Protein AF-A0A8J3GED0-F1 (afdb_monomer_lite)

Foldseek 3Di:
DDDDDDDDDPPDDPPPDPDDDLAAEEEFEFDVTQFDHDDDPDLLDTHHGPLQNLVLVVVCVVVVGQYAHAYPSQVDPVSVVSVLVVCVVSVNNPHHYDNDDDPRHPYYTDPPDFDDDPPPRHTDPDDDPVRDDPRDRLCRVAPPVGNQPSVRVVPVD

Sequence (157 aa):
MSELPTNPENKTEPIVKPTPDPTPWIGVDLDGTLAKFSAWRGISHIGKPIPEMMARVRHWREEGRKVKIFTARAAHEEYLPPIRKWLKKQRLADMEITNELDPYVVEIWDDRAIQVITNKGQIFRHPSVTARPKAPLLEEAFPHENRPTLSYMQARV

Organism: NCBI:txid424488

InterPro domains:
  IPR023214 HAD superfamily [G3DSA:3.40.50.1000] (23-131)
  IPR036412 HAD-like superfamily [SSF56784] (25-127)

Radius of gyration: 20.68 Å; chains: 1; bounding box: 75×46×41 Å

Secondary structure (DSSP, 8-state):
--PPPPPPP-------PPPPP-S-EEEE-TBTTTB--SS---TT----B-HHHHHHHHHHHHTT-EEEEE-GGGGSGGGHHHHHHHHHHTT-TT--EE----TTEEEEE-TT---B-TTT-PBP-S--GGGS-SSPPHHHHS-TTS---HHHHHH--

Structure (mmCIF, N/CA/C/O backbone):
data_AF-A0A8J3GED0-F1
#
_entry.id   AF-A0A8J3GED0-F1
#
loop_
_atom_site.group_PDB
_atom_site.id
_atom_site.type_symbol
_atom_site.label_atom_id
_atom_site.label_alt_id
_atom_site.label_comp_id
_atom_site.label_asym_id
_atom_site.label_entity_id
_atom_site.label_seq_id
_atom_site.pdbx_PDB_ins_code
_atom_site.Cartn_x
_atom_site.Cartn_y
_atom_site.Cartn_z
_atom_site.occupancy
_atom_site.B_iso_or_equiv
_atom_site.auth_seq_id
_atom_site.auth_comp_id
_atom_site.auth_asym_id
_atom_site.auth_atom_id
_atom_site.pdbx_PDB_model_num
ATOM 1 N N . MET A 1 1 ? 53.530 22.766 20.448 1.00 43.84 1 MET A N 1
ATOM 2 C CA . MET A 1 1 ? 52.119 22.500 20.795 1.00 43.84 1 MET A CA 1
ATOM 3 C C . MET A 1 1 ? 51.277 23.365 19.878 1.00 43.84 1 MET A C 1
ATOM 5 O O . MET A 1 1 ? 51.247 24.568 20.068 1.00 43.84 1 MET A O 1
ATOM 9 N N . SER A 1 2 ? 50.762 22.785 18.795 1.00 43.34 2 SER A N 1
ATOM 10 C CA . SER A 1 2 ? 49.955 23.478 17.786 1.00 43.34 2 SER A CA 1
ATOM 11 C C . SER A 1 2 ? 48.481 23.242 18.097 1.00 43.34 2 SER A C 1
ATOM 13 O O . SER A 1 2 ? 48.026 22.099 18.049 1.00 43.34 2 SER A O 1
ATOM 15 N N . GLU A 1 3 ? 47.764 24.300 18.455 1.00 45.50 3 GLU A N 1
ATOM 16 C CA . GLU A 1 3 ? 46.321 24.256 18.683 1.00 45.50 3 GLU A CA 1
ATOM 17 C C . GLU A 1 3 ? 45.593 24.019 17.351 1.00 45.50 3 GLU A C 1
ATOM 19 O O . GLU A 1 3 ? 45.886 24.661 16.341 1.00 45.50 3 GLU A O 1
ATOM 24 N N . LEU A 1 4 ? 44.673 23.052 17.341 1.00 38.53 4 LEU A N 1
ATOM 25 C CA . LEU A 1 4 ? 43.775 22.789 16.217 1.00 38.53 4 LEU A CA 1
ATOM 26 C C . LEU A 1 4 ? 42.615 23.799 16.254 1.00 38.53 4 LEU A C 1
ATOM 28 O O . LEU A 1 4 ? 42.062 24.026 17.332 1.00 38.53 4 LEU A O 1
ATOM 32 N N . PRO A 1 5 ? 42.203 24.379 15.113 1.00 44.53 5 PRO A N 1
ATOM 33 C CA . PRO A 1 5 ? 41.096 25.327 15.083 1.00 44.53 5 PRO A CA 1
ATOM 34 C C . PRO A 1 5 ? 39.755 24.629 15.353 1.00 44.53 5 PRO A C 1
ATOM 36 O O . PRO A 1 5 ? 39.444 23.583 14.779 1.00 44.53 5 PRO A O 1
ATOM 39 N N . THR A 1 6 ? 38.951 25.233 16.226 1.00 47.31 6 THR A N 1
ATOM 40 C CA . THR A 1 6 ? 37.589 24.813 16.562 1.00 47.31 6 THR A CA 1
ATOM 41 C C . THR A 1 6 ? 36.632 25.140 15.411 1.00 47.31 6 THR A C 1
ATOM 43 O O . THR A 1 6 ? 36.511 26.285 14.981 1.00 47.31 6 THR A O 1
ATOM 46 N N . ASN A 1 7 ? 35.955 24.115 14.887 1.00 47.66 7 ASN A N 1
ATOM 47 C CA . ASN A 1 7 ? 34.927 24.256 13.855 1.00 47.66 7 ASN A CA 1
ATOM 48 C C . ASN A 1 7 ? 33.611 24.740 14.501 1.00 47.66 7 ASN A C 1
ATOM 50 O O . ASN A 1 7 ? 33.126 24.059 15.410 1.00 47.66 7 ASN A O 1
ATOM 54 N N . PRO A 1 8 ? 33.029 25.879 14.084 1.00 49.72 8 PRO A N 1
ATOM 55 C CA . PRO A 1 8 ? 31.784 26.367 14.658 1.00 49.72 8 PRO A CA 1
ATOM 56 C C . PRO A 1 8 ? 30.612 25.453 14.283 1.00 49.72 8 PRO A C 1
ATOM 58 O O . PRO A 1 8 ? 30.418 25.067 13.131 1.00 49.72 8 PRO A O 1
ATOM 61 N N . GLU A 1 9 ? 29.839 25.106 15.305 1.00 48.03 9 GLU A N 1
ATOM 62 C CA . GLU A 1 9 ? 28.654 24.257 15.274 1.00 48.03 9 GLU A CA 1
ATOM 63 C C . GLU A 1 9 ? 27.676 24.641 14.152 1.00 48.03 9 GLU A C 1
ATOM 65 O O . GLU A 1 9 ? 27.058 25.708 14.169 1.00 48.03 9 GLU A O 1
ATOM 70 N N . ASN A 1 10 ? 27.471 23.728 13.200 1.00 47.12 10 ASN A N 1
ATOM 71 C CA . ASN A 1 10 ? 26.356 23.793 12.263 1.00 47.12 10 ASN A CA 1
ATOM 72 C C . ASN A 1 10 ? 25.070 23.395 13.008 1.00 47.12 10 ASN A C 1
ATOM 74 O O . ASN A 1 10 ? 24.716 22.215 13.080 1.00 47.12 10 ASN A O 1
ATOM 78 N N . LYS A 1 11 ? 24.402 24.380 13.617 1.00 44.81 11 LYS A N 1
ATOM 79 C CA . LYS A 1 11 ? 23.066 24.233 14.208 1.00 44.81 11 LYS A CA 1
ATOM 80 C C . LYS A 1 11 ? 22.058 24.006 13.084 1.00 44.81 11 LYS A C 1
ATOM 82 O O . LYS A 1 11 ? 21.463 24.942 12.563 1.00 44.81 11 LYS A O 1
ATOM 87 N N . THR A 1 12 ? 21.898 22.750 12.688 1.00 49.75 12 THR A N 1
ATOM 88 C CA . THR A 1 12 ? 20.792 22.332 11.831 1.00 49.75 12 THR A CA 1
ATOM 89 C C . THR A 1 12 ? 19.516 22.406 12.663 1.00 49.75 12 THR A C 1
ATOM 91 O O . THR A 1 12 ? 19.355 21.676 13.640 1.00 49.75 12 THR A O 1
ATOM 94 N N . GLU A 1 13 ? 18.634 23.347 12.328 1.00 46.97 13 GLU A N 1
ATOM 95 C CA . GLU A 1 13 ? 17.285 23.385 12.891 1.00 46.97 13 GLU A CA 1
ATOM 96 C C . GLU A 1 13 ? 16.597 22.028 12.657 1.00 46.97 13 GLU A C 1
ATOM 98 O O . GLU A 1 13 ? 16.789 21.421 11.595 1.00 46.97 13 GLU A O 1
ATOM 103 N N . PRO A 1 14 ? 15.823 21.509 13.628 1.00 50.38 14 PRO A N 1
ATOM 104 C CA . PRO A 1 14 ? 15.131 20.246 13.447 1.00 50.38 14 PRO A CA 1
ATOM 105 C C . PRO A 1 14 ? 14.183 20.378 12.257 1.00 50.38 14 PRO A C 1
ATOM 107 O O . PRO A 1 14 ? 13.292 21.225 12.249 1.00 50.38 14 PRO A O 1
ATOM 110 N N . ILE A 1 15 ? 14.380 19.530 11.247 1.00 57.59 15 ILE A N 1
ATOM 111 C CA . ILE A 1 15 ? 13.469 19.401 10.112 1.00 57.59 15 ILE A CA 1
ATOM 112 C C . ILE A 1 15 ? 12.109 18.993 10.690 1.00 57.59 15 ILE A C 1
ATOM 114 O O . ILE A 1 15 ? 11.896 17.829 11.037 1.00 57.59 15 ILE A O 1
ATOM 118 N N . VAL A 1 16 ? 11.195 19.953 10.835 1.00 53.09 16 VAL A N 1
ATOM 119 C CA . VAL A 1 16 ? 9.815 19.685 11.243 1.00 53.09 16 VAL A CA 1
ATOM 120 C C . VAL A 1 16 ? 9.144 18.988 10.065 1.00 53.09 16 VAL A C 1
ATOM 122 O O . VAL A 1 16 ? 8.655 19.634 9.139 1.00 53.09 16 VAL A O 1
ATOM 125 N N . LYS A 1 17 ? 9.170 17.650 10.060 1.00 60.62 17 LYS A N 1
ATOM 126 C CA . LYS A 1 17 ? 8.368 16.876 9.113 1.00 60.62 17 LYS A CA 1
ATOM 127 C C . LYS A 1 17 ? 6.893 17.257 9.321 1.00 60.62 17 LYS A C 1
ATOM 129 O O . LYS A 1 17 ? 6.458 17.325 10.474 1.00 60.62 17 LYS A O 1
ATOM 134 N N . PRO A 1 18 ? 6.127 17.524 8.249 1.00 65.38 18 PRO A N 1
ATOM 135 C CA . PRO A 1 18 ? 4.705 17.816 8.377 1.00 65.38 18 PRO A CA 1
ATOM 136 C C . PRO A 1 18 ? 4.011 16.672 9.120 1.00 65.38 18 PRO A C 1
ATOM 138 O O . PRO A 1 18 ? 4.333 15.501 8.911 1.00 65.38 18 PRO A O 1
ATOM 141 N N . THR A 1 19 ? 3.076 17.005 10.010 1.00 69.44 19 THR A N 1
ATOM 142 C CA . THR A 1 19 ? 2.315 15.987 10.738 1.00 69.44 19 THR A CA 1
ATOM 143 C C . THR A 1 19 ? 1.543 15.122 9.741 1.00 69.44 19 THR A C 1
ATOM 145 O O . THR A 1 19 ? 0.870 15.686 8.872 1.00 69.44 19 THR A O 1
ATOM 148 N N . PRO A 1 20 ? 1.624 13.784 9.842 1.00 74.06 20 PRO A N 1
ATOM 149 C CA . PRO A 1 20 ? 0.937 12.898 8.915 1.00 74.06 20 PRO A CA 1
ATOM 150 C C . PRO A 1 20 ? -0.578 13.114 8.984 1.00 74.06 20 PRO A C 1
ATOM 152 O O . PRO A 1 20 ? -1.136 13.312 10.065 1.00 74.06 20 PRO A O 1
ATOM 155 N N . ASP A 1 21 ? -1.230 13.080 7.819 1.00 82.44 21 ASP A N 1
ATOM 156 C CA . ASP A 1 21 ? -2.690 13.107 7.691 1.00 82.44 21 ASP A CA 1
ATOM 157 C C . ASP A 1 21 ? -3.311 12.007 8.575 1.00 82.44 21 ASP A C 1
ATOM 159 O O . ASP A 1 21 ? -2.960 10.837 8.391 1.00 82.44 21 ASP A O 1
ATOM 163 N N . PRO A 1 22 ? -4.225 12.347 9.506 1.00 89.81 22 PRO A N 1
ATOM 164 C CA . PRO A 1 22 ? -4.811 11.391 10.439 1.00 89.81 22 PRO A CA 1
ATOM 165 C C . PRO A 1 22 ? -5.819 10.417 9.816 1.00 89.81 22 PRO A C 1
ATOM 167 O O . PRO A 1 22 ? -6.429 9.619 10.529 1.00 89.81 22 PRO A O 1
ATOM 170 N N . THR A 1 23 ? -6.027 10.470 8.500 1.00 94.25 23 THR A N 1
ATOM 171 C CA . THR A 1 23 ? -6.937 9.571 7.790 1.00 94.25 23 THR A CA 1
ATOM 172 C C . THR A 1 23 ? -6.389 8.136 7.760 1.00 94.25 23 THR A C 1
ATOM 174 O O . THR A 1 23 ? -5.315 7.909 7.193 1.00 94.25 23 THR A O 1
ATOM 177 N N . PRO A 1 24 ? -7.130 7.139 8.286 1.00 96.25 24 PRO A N 1
ATOM 178 C CA . PRO A 1 24 ? -6.737 5.736 8.216 1.00 96.25 24 PRO A CA 1
ATOM 179 C C . PRO A 1 24 ? -6.528 5.258 6.775 1.00 96.25 24 PRO A C 1
ATOM 181 O O . PRO A 1 24 ? -7.348 5.556 5.904 1.00 96.25 24 PRO A O 1
ATOM 184 N N . TRP A 1 25 ? -5.469 4.489 6.512 1.00 97.38 25 TRP A N 1
ATOM 185 C CA . TRP A 1 25 ? -5.134 4.073 5.145 1.00 97.38 25 TRP A CA 1
ATOM 186 C C . TRP A 1 25 ? -4.598 2.645 5.021 1.00 97.38 25 TRP A C 1
ATOM 188 O O . TRP A 1 25 ? -4.013 2.085 5.949 1.00 97.38 25 TRP A O 1
ATOM 198 N N . ILE A 1 26 ? -4.819 2.058 3.842 1.00 97.94 26 ILE A N 1
ATOM 199 C CA . ILE A 1 26 ? -4.339 0.727 3.453 1.00 97.94 26 ILE A CA 1
ATOM 200 C C . ILE A 1 26 ? -3.048 0.891 2.649 1.00 97.94 26 ILE A C 1
ATOM 202 O O . ILE A 1 26 ? -3.038 1.579 1.622 1.00 97.94 26 ILE A O 1
ATOM 206 N N . GLY A 1 27 ? -1.964 0.269 3.108 1.00 98.12 27 GLY A N 1
ATOM 207 C CA . GLY A 1 27 ? -0.695 0.221 2.390 1.00 98.12 27 GLY A CA 1
ATOM 208 C C . GLY A 1 27 ? -0.636 -0.975 1.453 1.00 98.12 27 GLY A C 1
ATOM 209 O O . GLY A 1 27 ? -0.896 -2.099 1.869 1.00 98.12 27 GLY A O 1
ATOM 210 N N . VAL A 1 28 ? -0.300 -0.739 0.188 1.00 98.44 28 VAL A N 1
ATOM 211 C CA . VAL A 1 28 ? -0.162 -1.798 -0.818 1.00 98.44 28 VAL A CA 1
ATOM 212 C C . VAL A 1 28 ? 1.223 -1.726 -1.439 1.00 98.44 28 VAL A C 1
ATOM 214 O O . VAL A 1 28 ? 1.563 -0.715 -2.059 1.00 98.44 28 VAL A O 1
ATOM 217 N N . ASP A 1 29 ? 2.006 -2.791 -1.295 1.00 98.62 29 ASP A N 1
ATOM 218 C CA . ASP A 1 29 ? 3.300 -2.902 -1.960 1.00 98.62 29 ASP A CA 1
ATOM 219 C C . ASP A 1 29 ? 3.162 -2.993 -3.490 1.00 98.62 29 ASP A C 1
ATOM 221 O O . ASP A 1 29 ? 2.115 -3.320 -4.060 1.00 98.62 29 ASP A O 1
ATOM 225 N N . LEU A 1 30 ? 4.241 -2.635 -4.180 1.00 98.31 30 LEU A N 1
ATOM 226 C CA . LEU A 1 30 ? 4.327 -2.654 -5.625 1.00 98.31 30 LEU A CA 1
ATOM 227 C C . LEU A 1 30 ? 4.857 -3.989 -6.169 1.00 98.31 30 LEU A C 1
ATOM 229 O O . LEU A 1 30 ? 4.168 -4.621 -6.967 1.00 98.31 30 LEU A O 1
ATOM 233 N N . ASP A 1 31 ? 6.079 -4.391 -5.820 1.00 97.88 31 ASP A N 1
ATOM 234 C CA . ASP A 1 31 ? 6.814 -5.455 -6.518 1.00 97.88 31 ASP A CA 1
ATOM 235 C C . ASP A 1 31 ? 6.562 -6.838 -5.929 1.00 97.88 31 ASP A C 1
ATOM 237 O O . ASP A 1 31 ? 7.181 -7.222 -4.947 1.00 97.88 31 ASP A O 1
ATOM 241 N N . GLY A 1 32 ? 5.762 -7.641 -6.626 1.00 97.19 32 GLY A N 1
ATOM 242 C CA . GLY A 1 32 ? 5.307 -8.948 -6.144 1.00 97.19 32 GLY A CA 1
ATOM 243 C C . GLY A 1 32 ? 3.872 -8.887 -5.628 1.00 97.19 32 GLY A C 1
ATOM 244 O O . GLY A 1 32 ? 3.182 -9.902 -5.639 1.00 97.19 32 GLY A O 1
ATOM 245 N N . THR A 1 33 ? 3.391 -7.680 -5.321 1.00 98.12 33 THR A N 1
ATOM 246 C CA . THR A 1 33 ? 2.070 -7.434 -4.736 1.00 98.12 33 THR A CA 1
ATOM 247 C C . THR A 1 33 ? 1.083 -6.838 -5.747 1.00 98.12 33 THR A C 1
ATOM 249 O O . THR A 1 33 ? 0.153 -7.514 -6.194 1.00 98.12 33 THR A O 1
ATOM 252 N N . LEU A 1 34 ? 1.270 -5.579 -6.164 1.00 98.19 34 LEU A N 1
ATOM 253 C CA . LEU A 1 34 ? 0.397 -4.928 -7.153 1.00 98.19 34 LEU A CA 1
ATOM 254 C C . LEU A 1 34 ? 0.864 -5.161 -8.600 1.00 98.19 34 LEU A C 1
ATOM 256 O O . LEU A 1 34 ? 0.056 -5.208 -9.534 1.00 98.19 34 LEU A O 1
ATOM 260 N N . ALA A 1 35 ? 2.169 -5.338 -8.796 1.00 98.12 35 ALA A N 1
ATOM 261 C CA . ALA A 1 35 ? 2.816 -5.622 -10.068 1.00 98.12 35 ALA A CA 1
ATOM 262 C C . ALA A 1 35 ? 3.646 -6.906 -9.973 1.00 98.12 35 ALA A C 1
ATOM 264 O O . ALA A 1 35 ? 4.320 -7.162 -8.983 1.00 98.12 35 ALA A O 1
ATOM 265 N N . LYS A 1 36 ? 3.641 -7.718 -11.034 1.00 97.75 36 LYS A N 1
ATOM 266 C CA . LYS A 1 36 ? 4.436 -8.948 -11.094 1.00 97.75 36 LYS A CA 1
ATOM 267 C C . LYS A 1 36 ? 5.921 -8.623 -10.969 1.00 97.75 36 LYS A C 1
ATOM 269 O O . LYS A 1 36 ? 6.453 -7.868 -11.781 1.00 97.75 36 LYS A O 1
ATOM 274 N N . PHE A 1 37 ? 6.593 -9.279 -10.036 1.00 95.44 37 PHE A N 1
ATOM 275 C CA . PHE A 1 37 ? 8.038 -9.219 -9.883 1.00 95.44 37 PHE A CA 1
ATOM 276 C C . PHE A 1 37 ? 8.633 -10.610 -10.104 1.00 95.44 37 PHE A C 1
ATOM 278 O O . PHE A 1 37 ? 8.087 -11.608 -9.645 1.00 95.44 37 PHE A O 1
ATOM 285 N N . SER A 1 38 ? 9.724 -10.683 -10.864 1.00 89.81 38 SER A N 1
ATOM 286 C CA . SER A 1 38 ? 10.447 -11.941 -11.107 1.00 89.81 38 SER A CA 1
ATOM 287 C C . SER A 1 38 ? 11.944 -11.786 -10.876 1.00 89.81 38 SER A C 1
ATOM 289 O O . SER A 1 38 ? 12.579 -12.659 -10.304 1.00 89.81 38 SER A O 1
ATOM 291 N N . ALA A 1 39 ? 12.515 -10.677 -11.343 1.00 90.38 39 ALA A N 1
ATOM 292 C CA . ALA A 1 39 ? 13.901 -10.305 -11.118 1.00 90.38 39 ALA A CA 1
ATOM 293 C C . ALA A 1 39 ? 14.043 -8.791 -11.284 1.00 90.38 39 ALA A C 1
ATOM 295 O O . ALA A 1 39 ? 13.260 -8.161 -12.005 1.00 90.38 39 ALA A O 1
ATOM 296 N N . TRP A 1 40 ? 15.075 -8.223 -10.665 1.00 91.00 40 TRP A N 1
ATOM 297 C CA . TRP A 1 40 ? 15.431 -6.828 -10.879 1.00 91.00 40 TRP A CA 1
ATOM 298 C C . TRP A 1 40 ? 15.898 -6.601 -12.322 1.00 91.00 40 TRP A C 1
ATOM 300 O O . TRP A 1 40 ? 16.739 -7.333 -12.839 1.00 91.00 40 TRP A O 1
ATOM 310 N N . ARG A 1 41 ? 15.339 -5.581 -12.981 1.00 91.25 41 ARG A N 1
ATOM 311 C CA . ARG A 1 41 ? 15.652 -5.207 -14.376 1.00 91.25 41 ARG A CA 1
ATOM 312 C C . ARG A 1 41 ? 15.944 -3.712 -14.525 1.00 91.25 41 ARG A C 1
ATOM 314 O O . ARG A 1 41 ? 15.774 -3.144 -15.601 1.00 91.25 41 ARG A O 1
ATOM 321 N N . GLY A 1 42 ? 16.347 -3.076 -13.430 1.00 90.50 42 GLY A N 1
ATOM 322 C CA . GLY A 1 42 ? 16.590 -1.641 -13.355 1.00 90.50 42 GLY A CA 1
ATOM 323 C C . GLY A 1 42 ? 15.379 -0.830 -12.896 1.00 90.50 42 GLY A C 1
ATOM 324 O O . GLY A 1 42 ? 14.233 -1.285 -12.900 1.00 90.50 42 GLY A O 1
ATOM 325 N N . ILE A 1 43 ? 15.672 0.415 -12.530 1.00 90.69 43 ILE A N 1
ATOM 326 C CA . ILE A 1 43 ? 14.784 1.340 -11.810 1.00 90.69 43 ILE A CA 1
ATOM 327 C C . ILE A 1 43 ? 13.481 1.630 -12.568 1.00 90.69 43 ILE A C 1
ATOM 329 O O . ILE A 1 43 ? 12.408 1.755 -11.979 1.00 90.69 43 ILE A O 1
ATOM 333 N N . SER A 1 44 ? 13.566 1.663 -13.900 1.00 93.62 44 SER A N 1
ATOM 334 C CA . SER A 1 44 ? 12.459 1.994 -14.798 1.00 93.62 44 SER A CA 1
ATOM 335 C C . SER A 1 44 ? 11.527 0.815 -15.083 1.00 93.62 44 SER A C 1
ATOM 337 O O . SER A 1 44 ? 10.469 1.008 -15.686 1.00 93.62 44 SER A O 1
ATOM 339 N N . HIS A 1 45 ? 11.908 -0.409 -14.699 1.00 96.50 45 HIS A N 1
ATOM 340 C CA . HIS A 1 45 ? 11.107 -1.600 -14.955 1.00 96.50 45 HIS A CA 1
ATOM 341 C C . HIS A 1 45 ? 10.143 -1.881 -13.798 1.00 96.50 45 HIS A C 1
ATOM 343 O O . HIS A 1 45 ? 10.557 -2.102 -12.659 1.00 96.50 45 HIS A O 1
ATOM 349 N N . ILE A 1 46 ? 8.852 -1.926 -14.122 1.00 97.88 46 ILE A N 1
ATOM 350 C CA . ILE A 1 46 ? 7.770 -2.396 -13.252 1.00 97.88 46 ILE A CA 1
ATOM 351 C C . ILE A 1 46 ? 6.957 -3.395 -14.078 1.00 97.88 46 ILE A C 1
ATOM 353 O O . ILE A 1 46 ? 6.659 -3.135 -15.250 1.00 97.88 46 ILE A O 1
ATOM 357 N N . GLY A 1 47 ? 6.645 -4.553 -13.498 1.00 97.12 47 GLY A N 1
ATOM 358 C CA . GLY A 1 47 ? 5.992 -5.644 -14.214 1.00 97.12 47 GLY A CA 1
ATOM 359 C C . GLY A 1 47 ? 4.531 -5.383 -14.585 1.00 97.12 47 GLY A C 1
ATOM 360 O O . GLY A 1 47 ? 3.969 -4.301 -14.392 1.00 97.12 47 GLY A O 1
ATOM 361 N N . LYS A 1 48 ? 3.894 -6.411 -15.156 1.00 97.62 48 LYS A N 1
ATOM 362 C CA . LYS A 1 48 ? 2.456 -6.377 -15.471 1.00 97.62 48 LYS A CA 1
ATOM 363 C C . LYS A 1 48 ? 1.637 -6.309 -14.173 1.00 97.62 48 LYS A C 1
ATOM 365 O O . LYS A 1 48 ? 2.052 -6.932 -13.199 1.00 97.62 48 LYS A O 1
ATOM 370 N N . PRO A 1 49 ? 0.478 -5.630 -14.157 1.00 97.94 49 PRO A N 1
ATOM 371 C CA . PRO A 1 49 ? -0.396 -5.621 -12.986 1.00 97.94 49 PRO A CA 1
ATOM 372 C C . PRO A 1 49 ? -0.813 -7.040 -12.577 1.00 97.94 49 PRO A C 1
ATOM 374 O O . PRO A 1 49 ? -1.047 -7.893 -13.441 1.00 97.94 49 PRO A O 1
ATOM 377 N N . ILE A 1 50 ? -0.923 -7.279 -11.269 1.00 96.50 50 ILE A N 1
ATOM 378 C CA . ILE A 1 50 ? -1.508 -8.496 -10.698 1.00 96.50 50 ILE A CA 1
ATOM 379 C C . ILE A 1 50 ? -3.021 -8.276 -10.603 1.00 96.50 50 ILE A C 1
ATOM 381 O O . ILE A 1 50 ? -3.470 -7.450 -9.807 1.00 96.50 50 ILE A O 1
ATOM 385 N N . PRO A 1 51 ? -3.835 -8.957 -11.426 1.00 93.81 51 PRO A N 1
ATOM 38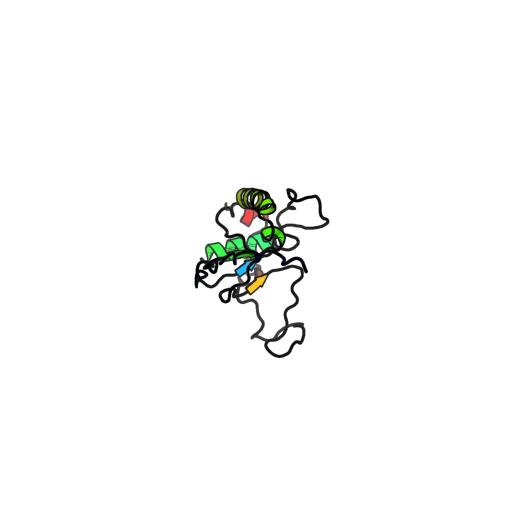6 C CA . PRO A 1 51 ? -5.203 -8.500 -11.643 1.00 93.81 51 PRO A CA 1
ATOM 387 C C . PRO A 1 51 ? -6.119 -8.582 -10.420 1.00 93.81 51 PRO A C 1
ATOM 389 O O . PRO A 1 51 ? -6.943 -7.693 -10.231 1.00 93.81 51 PRO A O 1
ATOM 392 N N . GLU A 1 52 ? -5.953 -9.590 -9.565 1.00 91.88 52 GLU A N 1
ATOM 393 C CA . GLU A 1 52 ? -6.746 -9.694 -8.337 1.00 91.88 52 GLU A CA 1
ATOM 394 C C . GLU A 1 52 ? -6.406 -8.592 -7.327 1.00 91.88 52 GLU A C 1
ATOM 396 O O . GLU A 1 52 ? -7.292 -8.074 -6.653 1.00 91.88 52 GLU A O 1
ATOM 401 N N . MET A 1 53 ? -5.136 -8.190 -7.231 1.00 95.25 53 MET A N 1
ATOM 402 C CA . MET A 1 53 ? -4.748 -7.087 -6.352 1.00 95.25 53 MET A CA 1
ATOM 403 C C . MET A 1 53 ? -5.246 -5.747 -6.902 1.00 95.25 53 MET A C 1
ATOM 405 O O . MET A 1 53 ? -5.763 -4.922 -6.154 1.00 95.25 53 MET A O 1
ATOM 409 N N . MET A 1 54 ? -5.187 -5.557 -8.225 1.00 96.44 54 MET A N 1
ATOM 410 C CA . MET A 1 54 ? -5.786 -4.388 -8.878 1.00 96.44 54 MET A CA 1
ATOM 411 C C . MET A 1 54 ? -7.291 -4.294 -8.617 1.00 96.44 54 MET A C 1
ATOM 413 O O . MET A 1 54 ? -7.794 -3.199 -8.381 1.00 96.44 54 MET A O 1
ATOM 417 N N . ALA A 1 55 ? -8.000 -5.425 -8.673 1.00 93.19 55 ALA A N 1
ATOM 418 C CA . ALA A 1 55 ? -9.422 -5.507 -8.360 1.00 93.19 55 ALA A CA 1
ATOM 419 C C . ALA A 1 55 ? -9.713 -5.032 -6.930 1.00 93.19 55 ALA A C 1
ATOM 421 O O . ALA A 1 55 ? -10.538 -4.141 -6.742 1.00 93.19 55 ALA A O 1
ATOM 422 N N . ARG A 1 56 ? -8.972 -5.559 -5.945 1.00 94.69 56 ARG A N 1
ATOM 423 C CA . ARG A 1 56 ? -9.067 -5.149 -4.533 1.00 94.69 56 ARG A CA 1
ATOM 424 C C . ARG A 1 56 ? -8.818 -3.648 -4.356 1.00 94.69 56 ARG A C 1
ATOM 426 O O . ARG A 1 56 ? -9.663 -2.954 -3.803 1.00 94.69 56 ARG A O 1
ATOM 433 N N . VAL A 1 57 ? -7.714 -3.127 -4.903 1.00 96.31 57 VAL A N 1
ATOM 434 C CA . VAL A 1 57 ? -7.361 -1.698 -4.802 1.00 96.31 57 VAL A CA 1
ATOM 435 C C . VAL A 1 57 ? -8.442 -0.797 -5.391 1.00 96.31 57 VAL A C 1
ATOM 437 O O . VAL A 1 57 ? -8.795 0.205 -4.774 1.00 96.31 57 VAL A O 1
ATOM 440 N N . ARG A 1 58 ? -8.973 -1.123 -6.577 1.00 94.81 58 ARG A N 1
ATOM 441 C CA . ARG A 1 58 ? -10.047 -0.324 -7.186 1.00 94.81 58 ARG A CA 1
ATOM 442 C C . ARG A 1 58 ? -11.305 -0.353 -6.337 1.00 94.81 58 ARG A C 1
ATOM 444 O O . ARG A 1 58 ? -11.840 0.708 -6.050 1.00 94.81 58 ARG A O 1
ATOM 451 N N . HIS A 1 59 ? -11.709 -1.536 -5.888 1.00 93.19 59 HIS A N 1
ATOM 452 C CA . HIS A 1 59 ? -12.889 -1.691 -5.053 1.00 93.19 59 HIS A CA 1
ATOM 453 C C . HIS A 1 59 ? -12.783 -0.877 -3.754 1.00 93.19 59 HIS A C 1
ATOM 455 O O . HIS A 1 59 ? -13.667 -0.084 -3.458 1.00 93.19 59 HIS A O 1
ATOM 461 N N . TRP A 1 60 ? -11.665 -0.961 -3.025 1.00 95.56 60 TRP A N 1
ATOM 462 C CA . TRP A 1 60 ? -11.476 -0.158 -1.811 1.00 95.56 60 TRP A CA 1
ATOM 463 C C . TRP A 1 60 ? -11.531 1.348 -2.082 1.00 95.56 60 TRP A C 1
ATOM 465 O O . TRP A 1 60 ? -12.063 2.098 -1.267 1.00 95.56 60 TRP A O 1
ATOM 475 N N . ARG A 1 61 ? -11.011 1.799 -3.229 1.00 94.44 61 ARG A N 1
ATOM 476 C CA . ARG A 1 61 ? -11.101 3.207 -3.634 1.00 94.44 61 ARG A CA 1
ATOM 477 C C . ARG A 1 61 ? -12.526 3.620 -4.001 1.00 94.44 61 ARG A C 1
ATOM 479 O O . ARG A 1 61 ? -12.924 4.726 -3.655 1.00 94.44 61 ARG A O 1
ATOM 486 N N . GLU A 1 62 ? -13.291 2.753 -4.661 1.00 92.50 62 GLU A N 1
ATOM 487 C CA . GLU A 1 62 ? -14.719 2.967 -4.943 1.00 92.50 62 GLU A CA 1
ATOM 488 C C . GLU A 1 62 ? -15.543 3.062 -3.650 1.00 92.50 62 GLU A C 1
ATOM 490 O O . GLU A 1 62 ? -16.454 3.881 -3.565 1.00 92.50 62 GLU A O 1
ATOM 495 N N . GLU A 1 63 ? -15.172 2.308 -2.610 1.00 92.19 63 GLU A N 1
ATOM 496 C CA . GLU A 1 63 ? -15.741 2.425 -1.258 1.00 92.19 63 GLU A CA 1
ATOM 497 C C . GLU A 1 63 ? -15.284 3.685 -0.492 1.00 92.19 63 GLU A C 1
ATOM 499 O O . GLU A 1 63 ? -15.671 3.890 0.658 1.00 92.19 63 GLU A O 1
ATOM 504 N N . GLY A 1 64 ? -14.436 4.529 -1.088 1.00 93.88 64 GLY A N 1
ATOM 505 C CA . GLY A 1 64 ? -13.921 5.743 -0.454 1.00 93.88 64 GLY A CA 1
ATOM 506 C C . GLY A 1 64 ? -12.810 5.506 0.573 1.00 93.88 64 GLY A C 1
ATOM 507 O O . GLY A 1 64 ? -12.479 6.411 1.339 1.00 93.88 64 GLY A O 1
ATOM 508 N N . ARG A 1 65 ? -12.200 4.314 0.613 1.00 95.44 65 ARG A N 1
ATOM 509 C CA . ARG A 1 65 ? -11.062 4.036 1.501 1.00 95.44 65 ARG A CA 1
ATOM 510 C C . ARG A 1 65 ? -9.790 4.671 0.949 1.00 95.44 65 ARG A C 1
ATOM 512 O O . ARG A 1 65 ? -9.502 4.589 -0.247 1.00 95.44 65 ARG A O 1
ATOM 519 N N . LYS A 1 66 ? -8.969 5.237 1.837 1.00 97.06 66 LYS A N 1
ATOM 520 C CA . LYS A 1 66 ? -7.642 5.737 1.470 1.00 97.06 66 LYS A CA 1
ATOM 521 C C . LYS A 1 66 ? -6.691 4.560 1.237 1.00 97.06 66 LYS A C 1
ATOM 523 O O . LYS A 1 66 ? -6.478 3.737 2.126 1.00 97.06 66 LYS A O 1
ATOM 528 N N . VAL A 1 67 ? -6.100 4.497 0.046 1.00 97.81 67 VAL A N 1
ATOM 529 C CA . VAL A 1 67 ? -5.107 3.481 -0.332 1.00 97.81 67 VAL A CA 1
ATOM 530 C C . VAL A 1 67 ? -3.845 4.189 -0.807 1.00 97.81 67 VAL A C 1
ATOM 532 O O . VAL A 1 67 ? -3.922 5.069 -1.667 1.00 97.81 67 VAL A O 1
ATOM 535 N N . LYS A 1 68 ? -2.686 3.802 -0.271 1.00 98.19 68 LYS A N 1
ATOM 536 C CA . LYS A 1 68 ? -1.379 4.326 -0.687 1.00 98.19 68 LYS A CA 1
ATOM 537 C C . LYS A 1 68 ? -0.519 3.199 -1.251 1.00 98.19 68 LYS A C 1
ATOM 539 O O . LYS A 1 68 ? -0.609 2.055 -0.803 1.00 98.19 68 LYS A O 1
ATOM 544 N N . ILE A 1 69 ? 0.343 3.528 -2.209 1.00 98.44 69 ILE A N 1
ATOM 545 C CA . ILE A 1 69 ? 1.433 2.638 -2.610 1.00 98.44 69 ILE A CA 1
ATOM 546 C C . ILE A 1 69 ? 2.500 2.702 -1.523 1.00 98.44 69 ILE A C 1
ATOM 548 O O . ILE A 1 69 ? 3.133 3.742 -1.339 1.00 98.44 69 ILE A O 1
ATOM 552 N N . PHE A 1 70 ? 2.682 1.596 -0.808 1.00 98.38 70 PHE A N 1
ATOM 553 C CA . PHE A 1 70 ? 3.645 1.464 0.277 1.00 98.38 70 PHE A CA 1
ATOM 554 C C . PHE A 1 70 ? 4.789 0.564 -0.170 1.00 98.38 70 PHE A C 1
ATOM 556 O O . PHE A 1 70 ? 4.658 -0.650 -0.140 1.00 98.38 70 PHE A O 1
ATOM 563 N N . THR A 1 71 ? 5.883 1.143 -0.664 1.00 98.25 71 THR A N 1
ATOM 564 C CA . THR A 1 71 ? 6.924 0.367 -1.352 1.00 98.25 71 THR A CA 1
ATOM 565 C C . THR A 1 71 ? 8.326 0.815 -0.979 1.00 98.25 71 THR A C 1
ATOM 567 O O . THR A 1 71 ? 8.618 2.010 -0.917 1.00 98.25 71 THR A O 1
ATOM 570 N N . ALA A 1 72 ? 9.237 -0.149 -0.835 1.00 96.75 72 ALA A N 1
ATOM 571 C CA . ALA A 1 72 ? 10.653 0.118 -0.596 1.00 96.75 72 ALA A CA 1
ATOM 572 C C . ALA A 1 72 ? 11.291 0.987 -1.694 1.00 96.75 72 ALA A C 1
ATOM 574 O O . ALA A 1 72 ? 12.233 1.726 -1.419 1.00 96.75 72 ALA A O 1
ATOM 575 N N . ARG A 1 73 ? 10.757 0.970 -2.928 1.00 96.50 73 ARG A N 1
ATOM 576 C CA . ARG A 1 73 ? 11.255 1.848 -3.998 1.00 96.50 73 ARG A CA 1
ATOM 577 C C . ARG A 1 73 ? 11.152 3.333 -3.647 1.00 96.50 73 ARG A C 1
ATOM 579 O O . ARG A 1 73 ? 11.964 4.110 -4.132 1.00 96.50 73 ARG A O 1
ATOM 586 N N . ALA A 1 74 ? 10.189 3.731 -2.816 1.00 97.06 74 ALA A N 1
ATOM 587 C CA . ALA A 1 74 ? 9.998 5.128 -2.439 1.00 97.06 74 ALA A CA 1
ATOM 588 C C . ALA A 1 74 ? 11.106 5.670 -1.517 1.00 97.06 74 ALA A C 1
ATOM 590 O O . ALA A 1 74 ? 11.164 6.874 -1.298 1.00 97.06 74 ALA A O 1
ATOM 591 N N . ALA A 1 75 ? 12.025 4.813 -1.051 1.00 96.25 75 ALA A N 1
ATOM 592 C CA . ALA A 1 75 ? 13.238 5.236 -0.353 1.00 96.25 75 ALA A CA 1
ATOM 593 C C . ALA A 1 75 ? 14.203 6.049 -1.238 1.00 96.25 75 ALA A C 1
ATOM 595 O O . ALA A 1 75 ? 15.074 6.740 -0.715 1.00 96.25 75 ALA A O 1
ATOM 596 N N . HIS A 1 76 ? 14.060 5.972 -2.567 1.00 95.31 76 HIS A N 1
ATOM 597 C CA . HIS A 1 76 ? 14.893 6.693 -3.524 1.00 95.31 76 HIS A CA 1
ATOM 598 C C . HIS A 1 76 ? 14.018 7.547 -4.445 1.00 95.31 76 HIS A C 1
ATOM 600 O O . HIS A 1 76 ? 13.191 7.026 -5.198 1.00 95.31 76 HIS A O 1
ATOM 606 N N . GLU A 1 77 ? 14.217 8.868 -4.430 1.00 94.81 77 GLU A N 1
ATOM 607 C CA . GLU A 1 77 ? 13.411 9.808 -5.225 1.00 94.81 77 GLU A CA 1
ATOM 608 C C . GLU A 1 77 ? 13.455 9.507 -6.731 1.00 94.81 77 GLU A C 1
ATOM 610 O O . GLU A 1 77 ? 12.444 9.635 -7.425 1.00 94.81 77 GLU A O 1
ATOM 615 N N . GLU A 1 78 ? 14.594 9.021 -7.232 1.00 95.94 78 GLU A N 1
ATOM 616 C CA . GLU A 1 78 ? 14.776 8.616 -8.631 1.00 95.94 78 GLU A CA 1
ATOM 617 C C . GLU A 1 78 ? 13.841 7.475 -9.076 1.00 95.94 78 GLU A C 1
ATOM 619 O O . GLU A 1 78 ? 13.593 7.306 -10.273 1.00 95.94 78 GLU A O 1
ATOM 624 N N . TYR A 1 79 ? 13.271 6.705 -8.143 1.00 95.75 79 TYR A N 1
ATOM 625 C CA . TYR A 1 79 ? 12.362 5.601 -8.466 1.00 95.75 79 TYR A CA 1
ATOM 626 C C . TYR A 1 79 ? 10.898 6.052 -8.516 1.00 95.75 79 TYR A C 1
ATOM 628 O O . TYR A 1 79 ? 10.054 5.339 -9.067 1.00 95.75 79 TYR A O 1
ATOM 636 N N . LEU A 1 80 ? 10.573 7.251 -8.020 1.00 97.44 80 LEU A N 1
ATOM 637 C CA . LEU A 1 80 ? 9.205 7.774 -8.023 1.00 97.44 80 LEU A CA 1
ATOM 638 C C . LEU A 1 80 ? 8.656 8.039 -9.438 1.00 97.44 80 LEU A C 1
ATOM 640 O O . LEU A 1 80 ? 7.504 7.666 -9.691 1.00 97.44 80 LEU A O 1
ATOM 644 N N . PRO A 1 81 ? 9.402 8.631 -10.399 1.00 97.69 81 PRO A N 1
ATOM 645 C CA . PRO A 1 81 ? 8.864 8.892 -11.734 1.00 97.69 81 PRO A CA 1
ATOM 646 C C . PRO A 1 81 ? 8.426 7.622 -12.492 1.00 97.69 81 PRO A C 1
ATOM 648 O O . PRO A 1 81 ? 7.315 7.626 -13.039 1.00 97.69 81 PRO A O 1
ATOM 651 N N . PRO A 1 82 ? 9.198 6.511 -12.504 1.00 97.81 82 PRO A N 1
ATOM 652 C CA . PRO A 1 82 ? 8.728 5.235 -13.047 1.00 97.81 82 PRO A CA 1
ATOM 653 C C . PRO A 1 82 ? 7.433 4.723 -12.407 1.00 97.81 82 PRO A C 1
ATOM 655 O O . PRO A 1 82 ? 6.527 4.305 -13.134 1.00 97.81 82 PRO A O 1
ATOM 658 N N . ILE A 1 83 ? 7.310 4.806 -11.076 1.00 98.19 83 ILE A N 1
ATOM 659 C CA . ILE A 1 83 ? 6.109 4.373 -10.345 1.00 98.19 83 ILE A CA 1
ATOM 660 C C . ILE A 1 83 ? 4.908 5.221 -10.762 1.00 98.19 83 ILE A C 1
ATOM 662 O O . ILE A 1 83 ? 3.895 4.675 -11.196 1.00 98.19 83 ILE A O 1
ATOM 666 N N . ARG A 1 84 ? 5.034 6.554 -10.742 1.00 98.25 84 ARG A N 1
ATOM 667 C CA . ARG A 1 84 ? 3.967 7.477 -11.171 1.00 98.25 84 ARG A CA 1
ATOM 668 C C . ARG A 1 84 ? 3.527 7.208 -12.609 1.00 98.25 84 ARG A C 1
ATOM 670 O O . ARG A 1 84 ? 2.331 7.169 -12.900 1.00 98.25 84 ARG A O 1
ATOM 677 N N . LYS A 1 85 ? 4.478 6.965 -13.518 1.00 98.06 85 LYS A N 1
ATOM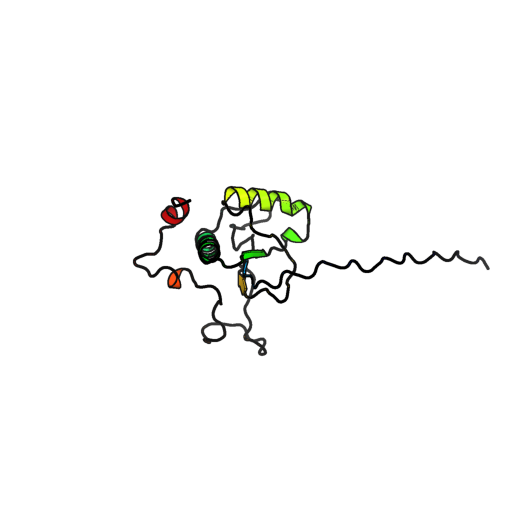 678 C CA . LYS A 1 85 ? 4.187 6.609 -14.916 1.00 98.06 85 LYS A CA 1
ATOM 679 C C . LYS A 1 85 ? 3.423 5.290 -15.016 1.00 98.06 85 LYS A C 1
ATOM 681 O O . LYS A 1 85 ? 2.504 5.185 -15.830 1.00 98.06 85 LYS A O 1
ATOM 686 N N . TRP A 1 86 ? 3.794 4.288 -14.223 1.00 98.12 86 TRP A N 1
ATOM 687 C CA . TRP A 1 86 ? 3.103 3.002 -14.195 1.00 98.12 86 TRP A CA 1
ATOM 688 C C . TRP A 1 86 ? 1.688 3.136 -13.622 1.00 98.12 86 TRP A C 1
ATOM 690 O O . TRP A 1 86 ? 0.739 2.718 -14.282 1.00 98.12 86 TRP A O 1
ATOM 700 N N . LEU A 1 87 ? 1.520 3.818 -12.486 1.00 98.19 87 LEU A N 1
ATOM 701 C CA . LEU A 1 87 ? 0.216 4.083 -11.869 1.00 98.19 87 LEU A CA 1
ATOM 702 C C . LEU A 1 87 ? -0.720 4.843 -12.809 1.00 98.19 87 LEU A C 1
ATOM 704 O O . LEU A 1 87 ? -1.882 4.466 -12.959 1.00 98.19 87 LEU A O 1
ATOM 708 N N . LYS A 1 88 ? -0.208 5.847 -13.532 1.00 97.69 88 LYS A N 1
ATOM 709 C CA . LYS A 1 88 ? -0.979 6.562 -14.557 1.00 97.69 88 LYS A CA 1
ATOM 710 C C . LYS A 1 88 ? -1.512 5.621 -15.638 1.00 97.69 88 LYS A C 1
ATOM 712 O O . LYS A 1 88 ? -2.686 5.707 -15.982 1.00 97.69 88 LYS A O 1
ATOM 717 N N . LYS A 1 89 ? -0.694 4.682 -16.130 1.00 97.12 89 LYS A N 1
ATOM 718 C CA . LYS A 1 89 ? -1.141 3.661 -17.101 1.00 97.12 89 LYS A CA 1
ATOM 719 C C . LYS A 1 89 ? -2.213 2.734 -16.529 1.00 97.12 89 LYS A C 1
ATOM 721 O O . LYS A 1 89 ? -3.058 2.264 -17.280 1.00 97.12 89 LYS A O 1
ATOM 726 N N . GLN A 1 90 ? -2.189 2.490 -15.220 1.00 97.00 90 GLN A N 1
ATOM 727 C CA . GLN A 1 90 ? -3.189 1.672 -14.533 1.00 97.00 90 GLN A CA 1
ATOM 728 C C . GLN A 1 90 ? -4.425 2.452 -14.060 1.00 97.00 90 GLN A C 1
ATOM 730 O O . GLN A 1 90 ? -5.308 1.849 -13.443 1.00 97.00 90 GLN A O 1
ATOM 735 N N . ARG A 1 91 ? -4.503 3.758 -14.365 1.00 95.12 91 ARG A N 1
ATOM 736 C CA . ARG A 1 91 ? -5.566 4.682 -13.927 1.00 95.12 91 ARG A CA 1
ATOM 737 C C . ARG A 1 91 ? -5.636 4.839 -12.399 1.00 95.12 91 ARG A C 1
ATOM 739 O O . ARG A 1 91 ? -6.710 4.894 -11.813 1.00 95.12 91 ARG A O 1
ATOM 746 N N . LEU A 1 92 ? -4.465 4.893 -11.769 1.00 96.31 92 LEU A N 1
ATOM 747 C CA . LEU A 1 92 ? -4.252 5.064 -10.326 1.00 96.31 92 LEU A CA 1
ATOM 748 C C . LEU A 1 92 ? -3.329 6.268 -10.035 1.00 96.31 92 LEU A C 1
ATOM 750 O O . LEU A 1 92 ? -2.548 6.250 -9.090 1.00 96.31 92 LEU A O 1
ATOM 754 N N . ALA A 1 93 ? -3.330 7.281 -10.910 1.00 94.12 93 ALA A N 1
ATOM 755 C CA . ALA A 1 93 ? -2.340 8.366 -10.897 1.00 94.12 93 ALA A CA 1
ATOM 756 C C . ALA A 1 93 ? -2.368 9.238 -9.630 1.00 94.12 93 ALA A C 1
ATOM 758 O O . ALA A 1 93 ? -1.385 9.913 -9.338 1.00 94.12 93 ALA A O 1
ATOM 759 N N . ASP A 1 94 ? -3.493 9.241 -8.923 1.00 93.44 94 ASP A N 1
ATOM 760 C CA . ASP A 1 94 ? -3.766 10.040 -7.734 1.00 93.44 94 ASP A CA 1
ATOM 761 C C . ASP A 1 94 ? -3.349 9.354 -6.424 1.00 93.44 94 ASP A C 1
ATOM 763 O O . ASP A 1 94 ? -3.404 9.976 -5.368 1.00 93.44 94 ASP A O 1
ATOM 767 N N . MET A 1 95 ? -2.905 8.094 -6.474 1.00 96.56 95 MET A N 1
ATOM 768 C CA . MET A 1 95 ? -2.445 7.396 -5.276 1.00 96.56 95 MET A CA 1
ATOM 769 C C . MET A 1 95 ? -1.145 8.004 -4.740 1.00 96.56 95 MET A C 1
ATOM 771 O O . MET A 1 95 ? -0.161 8.172 -5.468 1.00 96.56 95 MET A O 1
ATOM 775 N N . GLU A 1 96 ? -1.128 8.273 -3.435 1.00 97.12 96 GLU A N 1
ATOM 776 C CA . GLU A 1 96 ? 0.088 8.622 -2.702 1.00 97.12 96 GLU A CA 1
ATOM 777 C C . GLU A 1 96 ? 1.088 7.453 -2.743 1.00 97.12 96 GLU A C 1
ATOM 779 O O . GLU A 1 96 ? 0.698 6.284 -2.705 1.00 97.12 96 GLU A O 1
ATOM 784 N N . ILE A 1 97 ? 2.384 7.771 -2.815 1.00 98.06 97 ILE A N 1
ATOM 785 C CA . ILE A 1 97 ? 3.490 6.804 -2.805 1.00 98.06 97 ILE A CA 1
ATOM 786 C C . ILE A 1 97 ? 4.360 7.127 -1.592 1.00 98.06 97 ILE A C 1
ATOM 788 O O . ILE A 1 97 ? 4.789 8.270 -1.451 1.00 98.06 97 ILE A O 1
ATOM 792 N N . THR A 1 98 ? 4.626 6.143 -0.737 1.00 97.31 98 THR A N 1
ATOM 793 C CA . THR A 1 98 ? 5.433 6.319 0.477 1.00 97.31 98 THR A CA 1
ATOM 794 C C . THR A 1 98 ? 6.176 5.034 0.850 1.00 97.31 98 THR A C 1
ATOM 796 O O . THR A 1 98 ? 5.777 3.938 0.461 1.00 97.31 98 THR A O 1
ATOM 799 N N . ASN A 1 99 ? 7.270 5.160 1.597 1.00 97.00 99 ASN A N 1
ATOM 800 C CA . ASN A 1 99 ? 7.922 4.078 2.343 1.00 97.00 99 ASN A CA 1
ATOM 801 C C . ASN A 1 99 ? 7.901 4.339 3.861 1.00 97.00 99 ASN A C 1
ATOM 803 O O . ASN A 1 99 ? 8.505 3.580 4.617 1.00 97.00 99 ASN A O 1
ATOM 807 N N . GLU A 1 100 ? 7.230 5.399 4.316 1.00 95.25 100 GLU A N 1
ATOM 808 C CA . GLU A 1 100 ? 7.103 5.736 5.732 1.00 95.25 100 GLU A CA 1
ATOM 809 C C . GLU A 1 100 ? 5.856 5.068 6.331 1.00 95.25 100 GLU A C 1
ATOM 811 O O . GLU A 1 100 ? 4.744 5.222 5.821 1.00 95.25 100 GLU A O 1
ATOM 816 N N . LEU A 1 101 ? 6.055 4.311 7.415 1.00 92.81 101 LEU A N 1
ATOM 817 C CA . LEU A 1 101 ? 4.985 3.694 8.196 1.00 92.81 101 LEU A CA 1
ATOM 818 C C . LEU A 1 101 ? 4.535 4.668 9.289 1.00 92.81 101 LEU A C 1
ATOM 820 O O . LEU A 1 101 ? 5.254 4.885 10.264 1.00 92.81 101 LEU A O 1
ATOM 824 N N . ASP A 1 102 ? 3.348 5.244 9.121 1.00 93.12 102 ASP A N 1
ATOM 825 C CA . ASP A 1 102 ? 2.723 6.124 10.110 1.00 93.12 102 ASP A CA 1
ATOM 826 C C . ASP A 1 102 ? 1.665 5.377 10.963 1.00 93.12 102 ASP A C 1
ATOM 828 O O . ASP A 1 102 ? 1.217 4.289 10.585 1.00 93.12 102 ASP A O 1
ATOM 832 N N . PRO A 1 103 ? 1.248 5.924 12.126 1.00 94.31 103 PRO A N 1
ATOM 833 C CA . PRO A 1 103 ? 0.272 5.277 13.013 1.00 94.31 103 PRO A CA 1
ATOM 834 C C . PRO A 1 103 ? -1.135 5.077 12.426 1.00 94.31 103 PRO A C 1
ATOM 836 O O . PRO A 1 103 ? -1.947 4.383 13.039 1.00 94.31 103 PRO A O 1
ATOM 839 N N . TYR A 1 104 ? -1.449 5.687 11.279 1.00 95.50 104 TYR A N 1
ATOM 840 C CA . TYR A 1 104 ? -2.762 5.612 10.636 1.00 95.50 104 TYR A CA 1
ATOM 841 C C . TYR A 1 104 ? -2.840 4.494 9.588 1.00 95.50 104 TYR A C 1
ATOM 843 O O . TYR A 1 104 ? -3.911 4.255 9.021 1.00 95.50 104 TYR A O 1
ATOM 851 N N . VAL A 1 105 ? -1.750 3.752 9.362 1.00 95.38 105 VAL A N 1
ATOM 852 C CA . VAL A 1 105 ? -1.805 2.494 8.610 1.00 95.38 105 VAL A CA 1
ATOM 853 C C . VAL A 1 105 ? -2.691 1.502 9.344 1.00 95.38 105 VAL A C 1
ATOM 855 O O . VAL A 1 105 ? -2.385 1.050 10.447 1.00 95.38 105 VAL A O 1
ATOM 858 N N . VAL A 1 106 ? -3.796 1.117 8.710 1.00 94.69 106 VAL A N 1
ATOM 859 C CA . VAL A 1 106 ? -4.702 0.121 9.287 1.00 94.69 106 VAL A CA 1
ATOM 860 C C . VAL A 1 106 ? -4.355 -1.296 8.866 1.00 94.69 106 VAL A C 1
ATOM 862 O O . VAL A 1 106 ? -4.635 -2.219 9.634 1.00 94.69 106 VAL A O 1
ATOM 865 N N . GLU A 1 107 ? -3.759 -1.459 7.687 1.00 93.88 107 GLU A N 1
ATOM 866 C CA . GLU A 1 107 ? -3.441 -2.745 7.073 1.00 93.88 107 GLU A CA 1
ATOM 867 C C . GLU A 1 107 ? -2.363 -2.585 5.992 1.00 93.88 107 GLU A C 1
ATOM 869 O O . GLU A 1 107 ? -2.322 -1.560 5.309 1.00 93.88 107 GLU A O 1
ATOM 874 N N . ILE A 1 108 ? -1.515 -3.607 5.833 1.00 96.06 108 ILE A N 1
ATOM 875 C CA . ILE A 1 108 ? -0.475 -3.678 4.801 1.00 96.06 108 ILE A CA 1
ATOM 876 C C . ILE A 1 108 ? -0.673 -4.955 3.985 1.00 96.06 108 ILE A C 1
ATOM 878 O O . ILE A 1 108 ? -0.782 -6.044 4.547 1.00 96.06 108 ILE A O 1
ATOM 882 N N . TRP A 1 109 ? -0.675 -4.802 2.666 1.00 96.88 109 TRP A N 1
ATOM 883 C CA . TRP A 1 109 ? -0.642 -5.877 1.684 1.00 96.88 109 TRP A CA 1
ATOM 884 C C . TRP A 1 109 ? 0.738 -5.901 1.043 1.00 96.88 109 TRP A C 1
ATOM 886 O O . TRP A 1 109 ? 1.125 -4.926 0.401 1.00 96.88 109 TRP A O 1
ATOM 896 N N . ASP A 1 110 ? 1.470 -6.993 1.237 1.00 97.12 110 ASP A N 1
ATOM 897 C CA . ASP A 1 110 ? 2.853 -7.160 0.789 1.00 97.12 110 ASP A CA 1
ATOM 898 C C . ASP A 1 110 ? 3.154 -8.663 0.643 1.00 97.12 110 ASP A C 1
ATOM 900 O O . ASP A 1 110 ? 2.778 -9.453 1.513 1.00 97.12 110 ASP A O 1
ATOM 904 N N . ASP A 1 111 ? 3.796 -9.074 -0.454 1.00 95.69 111 ASP A N 1
ATOM 905 C CA . ASP A 1 111 ? 4.107 -10.478 -0.760 1.00 95.69 111 ASP A CA 1
ATOM 906 C C . ASP A 1 111 ? 5.142 -11.101 0.192 1.00 95.69 111 ASP A C 1
ATOM 908 O O . ASP A 1 111 ? 5.300 -12.324 0.227 1.00 95.69 111 ASP A O 1
ATOM 912 N N . ARG A 1 112 ? 5.832 -10.277 0.986 1.00 94.19 112 ARG A N 1
ATOM 913 C CA . ARG A 1 112 ? 6.871 -10.681 1.943 1.00 94.19 112 ARG A CA 1
ATOM 914 C C . ARG A 1 112 ? 6.437 -10.532 3.395 1.00 94.19 112 ARG A C 1
ATOM 916 O O . ARG A 1 112 ? 7.165 -10.975 4.286 1.00 94.19 112 ARG A O 1
ATOM 923 N N . ALA A 1 113 ? 5.283 -9.923 3.665 1.00 92.56 113 ALA A N 1
ATOM 924 C CA . ALA A 1 113 ? 4.810 -9.731 5.028 1.00 92.56 113 ALA A CA 1
ATOM 925 C C . ALA A 1 113 ? 4.294 -11.042 5.644 1.00 92.56 113 ALA A C 1
ATOM 927 O O . ALA A 1 113 ? 3.472 -11.754 5.071 1.00 92.56 113 ALA A O 1
ATOM 928 N N . ILE A 1 114 ? 4.738 -11.329 6.872 1.00 91.44 114 ILE A N 1
ATOM 929 C CA . ILE A 1 114 ? 4.212 -12.420 7.699 1.00 91.44 114 ILE A CA 1
ATOM 930 C C . ILE A 1 114 ? 3.489 -11.800 8.889 1.00 91.44 114 ILE A C 1
ATOM 932 O O . ILE A 1 114 ? 4.100 -11.139 9.729 1.00 91.44 114 ILE A O 1
ATOM 936 N N . GLN A 1 115 ? 2.182 -12.037 8.985 1.00 90.25 115 GLN A N 1
ATOM 937 C CA . GLN A 1 115 ? 1.397 -11.562 10.115 1.00 90.25 115 GLN A CA 1
ATOM 938 C C . GLN A 1 115 ? 1.758 -12.331 11.391 1.00 90.25 115 GLN A C 1
ATOM 940 O O . GLN A 1 115 ? 1.815 -13.564 11.411 1.00 90.25 115 GLN A O 1
ATOM 945 N N . VAL A 1 116 ? 1.926 -11.589 12.483 1.00 90.94 116 VAL A N 1
ATOM 946 C CA . VAL A 1 116 ? 2.024 -12.136 13.838 1.00 90.94 116 VAL A CA 1
ATOM 947 C C . VAL A 1 116 ? 0.743 -11.856 14.615 1.00 90.94 116 VAL A C 1
ATOM 949 O O . VAL A 1 116 ? 0.093 -10.828 14.424 1.00 90.94 116 VAL A O 1
ATOM 952 N N . ILE A 1 117 ? 0.370 -12.763 15.517 1.00 87.62 117 ILE A N 1
ATOM 953 C CA . ILE A 1 117 ? -0.734 -12.526 16.447 1.00 87.62 117 ILE A CA 1
ATOM 954 C C . ILE A 1 117 ? -0.320 -11.413 17.416 1.00 87.62 117 ILE A C 1
ATOM 956 O O . ILE A 1 117 ? 0.750 -11.482 18.032 1.00 87.62 117 ILE A O 1
ATOM 960 N N . THR A 1 118 ? -1.190 -10.411 17.571 1.00 86.94 118 THR A N 1
ATOM 961 C CA . THR A 1 118 ? -0.976 -9.247 18.437 1.00 86.94 118 THR A CA 1
ATOM 962 C C . THR A 1 118 ? -0.488 -9.665 19.819 1.00 86.94 118 THR A C 1
ATOM 964 O O . THR A 1 118 ? -1.114 -10.493 20.481 1.00 86.94 118 THR A O 1
ATOM 967 N N . ASN A 1 119 ? 0.630 -9.078 20.247 1.00 90.00 119 ASN A N 1
ATOM 968 C CA . ASN A 1 119 ? 1.275 -9.305 21.543 1.00 90.00 119 ASN A CA 1
ATOM 969 C C . ASN A 1 119 ? 1.761 -10.743 21.808 1.00 90.00 119 ASN A C 1
ATOM 971 O O . ASN A 1 119 ? 2.047 -11.073 22.955 1.00 90.00 119 ASN A O 1
ATOM 975 N N . LYS A 1 120 ? 1.859 -11.611 20.789 1.00 91.00 120 LYS A N 1
ATOM 976 C CA . LYS A 1 120 ? 2.286 -13.013 20.981 1.00 91.00 120 LYS A CA 1
ATOM 977 C C . LYS A 1 120 ? 3.545 -13.417 20.221 1.00 91.00 120 LYS A C 1
ATOM 979 O O . LYS A 1 120 ? 4.119 -14.448 20.548 1.00 91.00 120 LYS A O 1
ATOM 984 N N . GLY A 1 121 ? 3.940 -12.682 19.176 1.00 89.81 121 GLY A N 1
ATOM 985 C CA . GLY A 1 121 ? 5.083 -13.046 18.319 1.00 89.81 121 GLY A CA 1
ATOM 986 C C . GLY A 1 121 ? 4.908 -14.361 17.539 1.00 89.81 121 GLY A C 1
ATOM 987 O O . GLY A 1 121 ? 5.824 -14.814 16.863 1.00 89.81 121 GLY A O 1
ATOM 988 N N . GLN A 1 122 ? 3.732 -14.987 17.624 1.00 88.75 122 GLN A N 1
ATOM 989 C CA . GLN A 1 122 ? 3.394 -16.224 16.929 1.00 88.75 122 GLN A CA 1
ATOM 990 C C . GLN A 1 122 ? 2.903 -15.907 15.520 1.00 88.75 122 GLN A C 1
ATOM 992 O O . GLN A 1 122 ? 2.052 -15.034 15.352 1.00 88.75 122 GLN A O 1
ATOM 997 N N . ILE A 1 123 ? 3.396 -16.646 14.524 1.00 90.56 123 ILE A N 1
ATOM 998 C CA . ILE A 1 123 ? 2.934 -16.533 13.135 1.00 90.56 123 ILE A CA 1
ATOM 999 C C . ILE A 1 123 ? 1.445 -16.873 13.062 1.00 90.56 123 ILE A C 1
ATOM 1001 O O . ILE A 1 123 ? 0.993 -17.883 13.610 1.00 90.56 123 ILE A O 1
ATOM 1005 N N . PHE A 1 124 ? 0.689 -16.053 12.342 1.00 82.06 124 PHE A N 1
ATOM 1006 C CA . PHE A 1 124 ? -0.698 -16.341 12.026 1.00 82.06 124 PHE A CA 1
ATOM 1007 C C . PHE A 1 124 ? -0.794 -17.439 10.954 1.00 82.06 124 PHE A C 1
ATOM 1009 O O . PHE A 1 124 ? -0.259 -17.298 9.858 1.00 82.06 124 PHE A O 1
ATOM 1016 N N . ARG A 1 125 ? -1.484 -18.545 11.270 1.00 78.62 125 ARG A N 1
ATOM 1017 C CA . ARG A 1 125 ? -1.697 -19.691 10.362 1.00 78.62 125 ARG A CA 1
ATOM 1018 C C . ARG A 1 125 ? -3.185 -20.016 10.089 1.00 78.62 125 ARG A C 1
ATOM 1020 O O . ARG A 1 125 ? -3.430 -21.113 9.605 1.00 78.62 125 ARG A O 1
ATOM 1027 N N . HIS A 1 126 ? -4.136 -19.083 10.338 1.00 67.25 126 HIS A N 1
ATOM 1028 C CA . HIS A 1 126 ? -5.621 -19.188 10.147 1.00 67.25 126 HIS A CA 1
ATOM 1029 C C . HIS A 1 126 ? -6.465 -19.729 11.350 1.00 67.25 126 HIS A C 1
ATOM 1031 O O . HIS A 1 126 ? -5.938 -20.502 12.145 1.00 67.25 126 HIS A O 1
ATOM 1037 N N . PRO A 1 127 ? -7.786 -19.409 11.477 1.00 60.59 127 PRO A N 1
ATOM 1038 C CA . PRO A 1 127 ? -8.378 -18.092 11.698 1.00 60.59 127 PRO A CA 1
ATOM 1039 C C . PRO A 1 127 ? -8.706 -17.824 13.187 1.00 60.59 127 PRO A C 1
ATOM 1041 O O . PRO A 1 127 ? -9.498 -18.519 13.820 1.00 60.59 127 PRO A O 1
ATOM 1044 N N . SER A 1 128 ? -8.192 -16.712 13.707 1.00 57.06 128 SER A N 1
ATOM 1045 C CA . SER A 1 128 ? -8.834 -15.974 14.799 1.00 57.06 128 SER A CA 1
ATOM 1046 C C . SER A 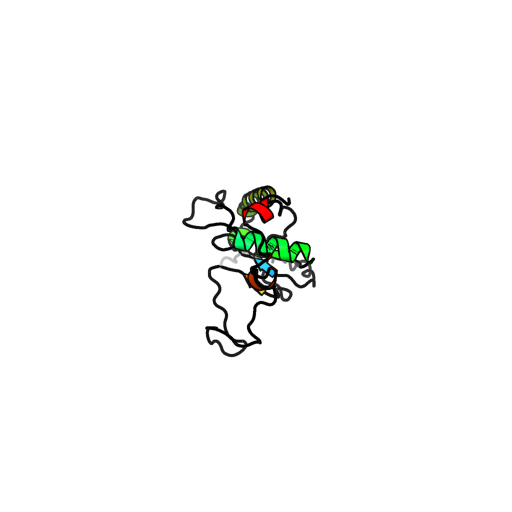1 128 ? -9.632 -14.833 14.170 1.00 57.06 128 SER A C 1
ATOM 1048 O O . SER A 1 128 ? -9.143 -14.191 13.241 1.00 57.06 128 SER A O 1
ATOM 1050 N N . VAL A 1 129 ? -10.835 -14.549 14.674 1.00 59.78 129 VAL A N 1
ATOM 1051 C CA . VAL A 1 129 ? -11.696 -13.454 14.178 1.00 59.78 129 VAL A CA 1
ATOM 1052 C C . VAL A 1 129 ? -11.003 -12.091 14.296 1.00 59.78 129 VAL A C 1
ATOM 1054 O O . VAL A 1 129 ? -11.161 -11.240 13.429 1.00 59.78 129 VAL A O 1
ATOM 1057 N N . THR A 1 130 ? -10.172 -11.906 15.321 1.00 60.19 130 THR A N 1
ATOM 1058 C CA . THR A 1 130 ? -9.448 -10.652 15.584 1.00 60.19 130 THR A CA 1
ATOM 1059 C C . THR A 1 130 ? -8.291 -10.370 14.625 1.00 60.19 130 THR A C 1
ATOM 1061 O O . THR A 1 130 ? -7.753 -9.268 14.642 1.00 60.19 130 THR A O 1
ATOM 1064 N N . ALA A 1 131 ? -7.884 -11.354 13.821 1.00 64.12 131 ALA A N 1
ATOM 1065 C CA . ALA A 1 131 ? -6.717 -11.275 12.944 1.00 64.12 131 ALA A CA 1
ATOM 1066 C C . ALA A 1 131 ? -7.089 -11.196 11.453 1.00 64.12 131 ALA A C 1
ATOM 1068 O O . ALA A 1 131 ? -6.207 -11.321 10.606 1.00 64.12 131 ALA A O 1
ATOM 1069 N N . ARG A 1 132 ? -8.377 -11.016 11.130 1.00 76.44 132 ARG A N 1
ATOM 1070 C CA . ARG A 1 132 ? -8.844 -10.870 9.747 1.00 76.44 132 ARG A CA 1
ATOM 1071 C C . ARG A 1 132 ? -8.342 -9.554 9.127 1.00 76.44 132 ARG A C 1
ATOM 1073 O O . ARG A 1 132 ? -8.243 -8.563 9.857 1.00 76.44 132 ARG A O 1
ATOM 1080 N N . PRO A 1 133 ? -8.074 -9.535 7.806 1.00 84.69 133 PRO A N 1
ATOM 1081 C CA . PRO A 1 133 ? -7.969 -8.3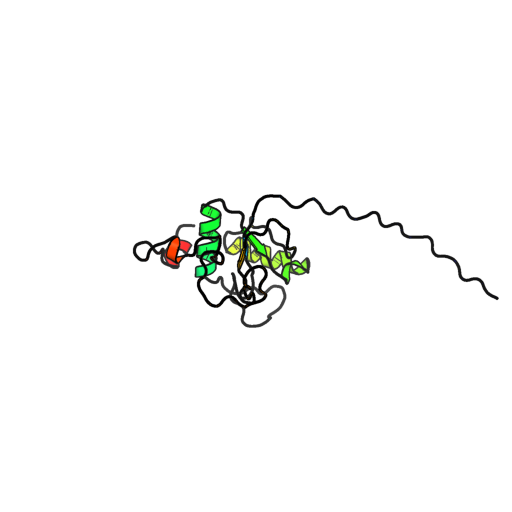02 7.029 1.00 84.69 133 PRO A CA 1
ATOM 1082 C C . PRO A 1 133 ? -9.076 -7.315 7.412 1.00 84.69 133 PRO A C 1
ATOM 1084 O O . PRO A 1 133 ? -10.227 -7.710 7.609 1.00 84.69 133 PRO A O 1
ATOM 1087 N N . LYS A 1 134 ? -8.727 -6.036 7.567 1.00 85.75 134 LYS A N 1
ATOM 1088 C CA . LYS A 1 134 ? -9.698 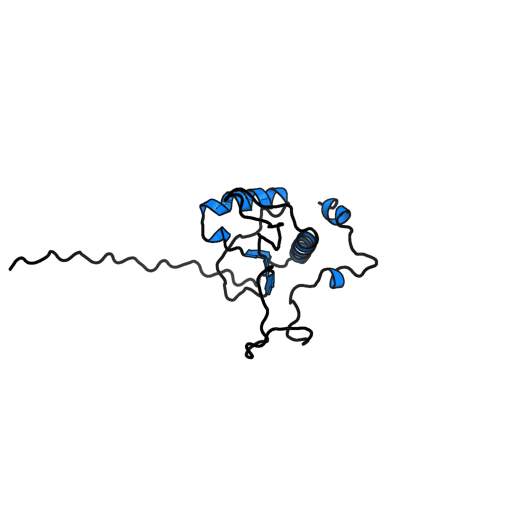-4.967 7.847 1.00 85.75 134 LYS A CA 1
ATOM 1089 C C . LYS A 1 134 ? -10.373 -4.499 6.560 1.00 85.75 134 LYS A C 1
ATOM 1091 O O . LYS A 1 134 ? -11.495 -3.992 6.600 1.00 85.75 134 LYS A O 1
ATOM 1096 N N . ALA A 1 135 ? -9.677 -4.628 5.437 1.00 86.56 135 ALA A N 1
ATOM 1097 C CA . ALA A 1 135 ? -10.204 -4.437 4.106 1.00 86.56 135 ALA A CA 1
ATOM 1098 C C . ALA A 1 135 ? -10.870 -5.739 3.616 1.00 86.56 135 ALA A C 1
ATOM 1100 O O . ALA A 1 135 ? -10.319 -6.822 3.829 1.00 86.56 135 ALA A O 1
ATOM 1101 N N . PRO A 1 136 ? -12.042 -5.657 2.963 1.00 85.62 136 PRO A N 1
ATOM 1102 C CA . PRO A 1 136 ? -12.755 -6.844 2.504 1.00 85.62 136 PRO A CA 1
ATOM 1103 C C . PRO A 1 136 ? -11.934 -7.613 1.464 1.00 85.62 136 PRO A C 1
ATOM 1105 O O . PRO A 1 136 ? -11.313 -7.015 0.573 1.00 85.62 136 PRO A O 1
ATOM 1108 N N . LEU A 1 137 ? -11.953 -8.946 1.566 1.00 86.62 137 LEU A N 1
ATOM 1109 C CA . LEU A 1 137 ? -11.388 -9.821 0.541 1.00 86.62 137 LEU A CA 1
ATOM 1110 C C . LEU A 1 137 ? -12.253 -9.786 -0.723 1.00 86.62 137 LEU A C 1
ATOM 1112 O O . LEU A 1 137 ? -13.453 -9.528 -0.666 1.00 86.62 137 LEU A O 1
ATOM 1116 N N . LEU A 1 138 ? -11.659 -10.085 -1.881 1.00 79.44 138 LEU A N 1
ATOM 1117 C CA . LEU A 1 138 ? -12.379 -10.040 -3.158 1.00 79.44 138 LEU A CA 1
ATOM 1118 C C . LEU A 1 138 ? -13.558 -11.027 -3.180 1.00 79.44 138 LEU A C 1
ATOM 1120 O O . LEU A 1 138 ? -14.616 -10.714 -3.716 1.00 79.44 138 LEU A O 1
ATOM 1124 N N . GLU A 1 139 ? -13.370 -12.200 -2.576 1.00 77.81 139 GLU A N 1
ATOM 1125 C CA . GLU A 1 139 ? -14.389 -13.232 -2.378 1.00 77.81 139 GLU A CA 1
ATOM 1126 C C . GLU A 1 139 ? -15.597 -12.722 -1.581 1.00 77.81 139 GLU A C 1
ATOM 1128 O O . GLU A 1 139 ? -16.730 -13.094 -1.874 1.00 77.81 139 GLU A O 1
ATOM 1133 N N . GLU A 1 140 ? -15.341 -11.896 -0.566 1.00 76.56 140 GLU A N 1
ATOM 1134 C CA . GLU A 1 140 ? -16.358 -11.344 0.332 1.00 76.56 140 GLU A CA 1
ATOM 1135 C C . GLU A 1 140 ? -17.071 -10.151 -0.314 1.00 76.56 140 GLU A C 1
ATOM 1137 O O . GLU A 1 140 ? -18.284 -10.011 -0.184 1.00 76.56 140 GLU A O 1
ATOM 1142 N N . ALA A 1 141 ? -16.326 -9.324 -1.053 1.00 71.88 141 ALA A N 1
ATOM 1143 C CA . ALA A 1 141 ? -16.855 -8.176 -1.782 1.00 71.88 141 ALA A CA 1
ATOM 1144 C C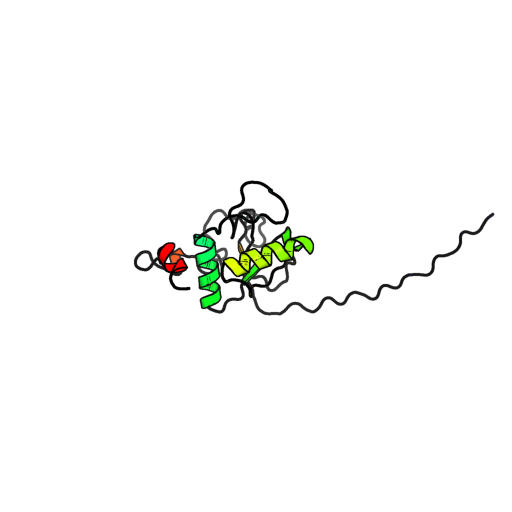 . ALA A 1 141 ? -17.725 -8.582 -2.985 1.00 71.88 141 ALA A C 1
ATOM 1146 O O . ALA A 1 141 ? -18.697 -7.902 -3.309 1.00 71.88 141 ALA A O 1
ATOM 1147 N N . PHE A 1 142 ? -17.391 -9.697 -3.647 1.00 72.31 142 PHE A N 1
ATOM 1148 C CA . PHE A 1 142 ? -18.129 -10.213 -4.799 1.00 72.31 142 PHE A CA 1
ATOM 1149 C C . PHE A 1 142 ? -18.359 -11.729 -4.672 1.00 72.31 142 PHE A C 1
ATOM 1151 O O . PHE A 1 142 ? -17.528 -12.524 -5.143 1.00 72.31 142 PHE A O 1
ATOM 1158 N N . PRO A 1 143 ? -19.499 -12.148 -4.086 1.00 66.81 143 PRO A N 1
ATOM 1159 C CA . PRO A 1 143 ? -19.899 -13.551 -4.028 1.00 66.81 143 PRO A CA 1
ATOM 1160 C C . PRO A 1 143 ? -19.888 -14.184 -5.426 1.00 66.81 143 PRO A C 1
ATOM 1162 O O . PRO A 1 143 ? -20.112 -13.495 -6.421 1.00 66.81 143 PRO A O 1
ATOM 1165 N N . HIS A 1 144 ? -19.611 -15.490 -5.514 1.00 61.00 144 HIS A N 1
ATOM 1166 C CA . HIS A 1 144 ? -19.282 -16.219 -6.755 1.00 61.00 144 HIS A CA 1
ATOM 1167 C C . HIS A 1 144 ? -20.181 -15.934 -7.974 1.00 61.00 144 HIS A C 1
ATOM 1169 O O . HIS A 1 144 ? -19.696 -15.972 -9.102 1.00 61.00 144 HIS A O 1
ATOM 1175 N N . GLU A 1 145 ? -21.453 -15.623 -7.754 1.00 59.44 145 GLU A N 1
ATOM 1176 C CA . GLU A 1 145 ? -22.454 -15.293 -8.775 1.00 59.44 145 GLU A CA 1
ATOM 1177 C C . GLU A 1 145 ? -22.286 -13.906 -9.425 1.00 59.44 145 GLU A C 1
ATOM 1179 O O . GLU A 1 145 ? -22.744 -13.696 -10.543 1.00 59.44 145 GLU A O 1
ATOM 1184 N N . ASN A 1 146 ? -21.568 -12.987 -8.774 1.00 58.78 146 ASN A N 1
ATOM 1185 C CA . ASN A 1 146 ? -21.323 -11.616 -9.234 1.00 58.78 146 ASN A CA 1
ATOM 1186 C C . ASN A 1 146 ? -19.831 -11.266 -9.312 1.00 58.78 146 ASN A C 1
ATOM 1188 O O . ASN A 1 146 ? -19.486 -10.087 -9.426 1.00 58.78 146 ASN A O 1
ATOM 1192 N N . ARG A 1 147 ? -18.931 -12.262 -9.249 1.00 60.31 147 ARG A N 1
ATOM 1193 C CA . ARG A 1 147 ? -17.488 -12.013 -9.334 1.00 60.31 147 ARG A CA 1
ATOM 1194 C C . ARG A 1 147 ? -17.181 -11.386 -10.696 1.00 60.31 147 ARG A C 1
ATOM 1196 O O . ARG A 1 147 ? -17.318 -12.065 -11.718 1.00 60.31 147 ARG A O 1
ATOM 1203 N N . PRO A 1 148 ? -16.760 -10.113 -10.751 1.00 55.06 148 PRO A N 1
ATOM 1204 C CA . PRO A 1 148 ? -16.516 -9.490 -12.029 1.00 55.06 148 PRO A CA 1
ATOM 1205 C C . PRO A 1 148 ? -15.320 -10.196 -12.657 1.00 55.06 148 PRO A C 1
ATOM 1207 O O . PRO A 1 148 ? -14.281 -10.375 -12.015 1.00 55.06 148 PRO A O 1
ATOM 1210 N N . THR A 1 149 ? -15.467 -10.646 -13.902 1.00 58.09 149 THR A N 1
ATOM 1211 C CA . THR A 1 149 ? -14.340 -11.258 -14.602 1.00 58.09 149 THR A CA 1
ATOM 1212 C C . THR A 1 149 ? -13.200 -10.246 -14.676 1.00 58.09 149 THR A C 1
ATOM 1214 O O . THR A 1 149 ? -13.411 -9.030 -14.710 1.00 58.09 149 THR A O 1
ATOM 1217 N N . LEU A 1 150 ? -11.963 -10.737 -14.732 1.00 52.59 150 LEU A N 1
ATOM 1218 C CA . LEU A 1 150 ? -10.789 -9.886 -14.920 1.00 52.59 150 LEU A CA 1
ATOM 1219 C C . LEU A 1 150 ? -10.959 -8.907 -16.095 1.00 52.59 150 LEU A C 1
ATOM 1221 O O . LEU A 1 150 ? -10.490 -7.774 -16.021 1.00 52.59 150 LEU A O 1
ATOM 1225 N N . SER A 1 151 ? -11.657 -9.336 -17.154 1.00 51.41 151 SER A N 1
ATOM 1226 C CA . SER A 1 151 ? -11.983 -8.486 -18.299 1.00 51.41 151 SER A CA 1
ATOM 1227 C C . SER A 1 151 ? -13.061 -7.448 -17.975 1.00 51.41 151 SER A C 1
ATOM 1229 O O . SER A 1 151 ? -12.970 -6.323 -18.449 1.00 51.41 151 SER A O 1
ATOM 1231 N N . TYR A 1 152 ? -14.051 -7.774 -17.139 1.00 52.44 152 TYR A N 1
ATOM 1232 C CA . TYR A 1 152 ? -15.111 -6.854 -16.722 1.00 52.44 152 TYR A CA 1
ATOM 1233 C C . TYR A 1 152 ? -14.577 -5.694 -15.871 1.00 52.44 152 TYR A C 1
ATOM 1235 O O . TYR A 1 152 ? -14.928 -4.542 -16.119 1.00 52.44 152 TYR A O 1
ATOM 1243 N N . MET A 1 153 ? -13.664 -5.959 -14.928 1.00 53.53 153 MET A N 1
ATOM 1244 C CA . MET A 1 153 ? -13.025 -4.887 -14.141 1.00 53.53 153 MET A CA 1
ATOM 1245 C C . MET A 1 153 ? -12.070 -4.016 -14.965 1.00 53.53 153 MET A C 1
ATOM 1247 O O . MET A 1 153 ? -11.757 -2.894 -14.576 1.00 53.53 153 MET A O 1
ATOM 1251 N N . GLN A 1 154 ? -11.584 -4.525 -16.098 1.00 49.41 154 GLN A N 1
ATOM 1252 C CA . GLN A 1 154 ? -10.772 -3.760 -17.046 1.00 49.41 154 GLN A CA 1
ATOM 1253 C C . GLN A 1 154 ? -11.629 -2.950 -18.033 1.00 49.41 154 GLN A C 1
ATOM 1255 O O . GLN A 1 154 ? -11.135 -1.960 -18.567 1.00 49.41 154 GLN A O 1
ATOM 1260 N N . ALA A 1 155 ? -12.888 -3.349 -18.260 1.00 47.62 155 ALA A N 1
ATOM 1261 C CA . ALA A 1 155 ? -13.795 -2.760 -19.248 1.00 47.62 155 ALA A CA 1
ATOM 1262 C C . ALA A 1 155 ? -14.726 -1.665 -18.698 1.00 47.62 155 ALA A C 1
ATOM 1264 O O . ALA A 1 155 ? -15.204 -0.845 -19.474 1.00 47.62 155 ALA A O 1
ATOM 1265 N N . ARG A 1 156 ? -14.987 -1.619 -17.383 1.00 44.81 156 ARG A N 1
ATOM 1266 C CA . ARG A 1 156 ? -15.800 -0.558 -16.745 1.00 44.81 156 ARG A CA 1
ATOM 1267 C C . ARG A 1 156 ? -15.029 0.717 -16.392 1.00 44.81 156 ARG A C 1
ATOM 1269 O O . ARG A 1 156 ? -15.534 1.554 -15.649 1.00 44.81 156 ARG A O 1
ATOM 1276 N N . VAL A 1 157 ? -13.826 0.868 -16.938 1.00 42.88 157 VAL A N 1
ATOM 1277 C CA . VAL A 1 157 ? -12.997 2.063 -16.778 1.00 42.88 157 VAL A CA 1
ATOM 1278 C C . VAL A 1 157 ? -12.921 2.822 -18.083 1.00 42.88 157 VAL A C 1
ATOM 1280 O O . VAL A 1 157 ? -12.438 2.243 -19.082 1.00 42.88 157 VAL A O 1
#

pLDDT: mean 83.09, std 18.52, range [38.53, 98.62]